Protein AF-A0A0E9Q7U7-F1 (afdb_monomer)

Mean predicted aligned error: 9.77 Å

Organism: Anguilla anguilla (NCBI:txid7936)

Radius of gyration: 26.44 Å; Cα contacts (8 Å, |Δi|>4): 20; chains: 1; bounding box: 48×31×67 Å

Structure (mmCIF, N/CA/C/O backbone):
data_AF-A0A0E9Q7U7-F1
#
_entry.id   AF-A0A0E9Q7U7-F1
#
loop_
_atom_site.group_PDB
_atom_site.id
_atom_site.type_symbol
_atom_site.label_atom_id
_atom_site.label_alt_id
_atom_site.label_comp_id
_atom_site.label_asym_id
_atom_site.label_entity_id
_atom_site.label_seq_id
_atom_site.pdbx_PDB_ins_code
_atom_site.Cartn_x
_atom_site.Cartn_y
_atom_site.Cartn_z
_atom_site.occupancy
_atom_site.B_iso_or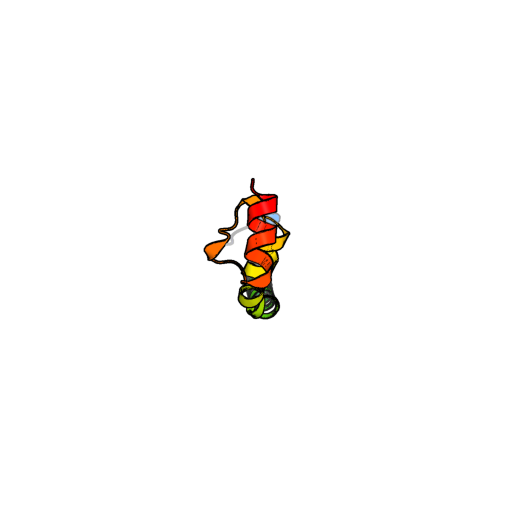_equiv
_atom_site.auth_seq_id
_atom_site.auth_comp_id
_atom_site.auth_asym_id
_atom_site.auth_atom_id
_atom_site.pdbx_PDB_model_num
ATOM 1 N N . MET A 1 1 ? 22.958 -20.313 -43.093 1.00 39.28 1 MET A N 1
ATOM 2 C CA . MET A 1 1 ? 23.093 -19.312 -42.009 1.00 39.28 1 MET A CA 1
ATOM 3 C C . MET A 1 1 ? 22.457 -18.019 -42.506 1.00 39.28 1 MET A C 1
ATOM 5 O O . MET A 1 1 ? 23.026 -17.380 -43.378 1.00 39.28 1 MET A O 1
ATOM 9 N N . SER A 1 2 ? 21.233 -17.693 -42.082 1.00 47.38 2 SER A N 1
ATOM 10 C CA . SER A 1 2 ? 20.528 -16.502 -42.584 1.00 47.38 2 SER A CA 1
ATOM 11 C C . SER A 1 2 ? 21.117 -15.242 -41.945 1.00 47.38 2 SER A C 1
ATOM 13 O O . SER A 1 2 ? 20.880 -14.997 -40.763 1.00 47.38 2 SER A O 1
ATOM 15 N N . ASN A 1 3 ? 21.861 -14.443 -42.714 1.00 56.94 3 ASN A N 1
ATOM 16 C CA . ASN A 1 3 ? 22.280 -13.096 -42.322 1.00 56.94 3 ASN A CA 1
ATOM 17 C C . ASN A 1 3 ? 21.031 -12.211 -42.225 1.00 56.94 3 ASN A C 1
ATOM 19 O O . ASN A 1 3 ? 20.544 -11.691 -43.226 1.00 56.94 3 ASN A O 1
ATOM 23 N N . LYS A 1 4 ? 20.464 -12.081 -41.022 1.00 62.47 4 LYS A N 1
ATOM 24 C CA . LYS A 1 4 ? 19.375 -11.134 -40.765 1.00 62.47 4 LYS A CA 1
ATOM 25 C C . LYS A 1 4 ? 19.965 -9.721 -40.804 1.00 62.47 4 LYS A C 1
ATOM 27 O O . LYS A 1 4 ? 20.494 -9.241 -39.807 1.00 62.47 4 LYS A O 1
ATOM 32 N N . SER A 1 5 ? 19.940 -9.095 -41.980 1.00 69.25 5 SER A N 1
ATOM 33 C CA . SER A 1 5 ? 20.336 -7.698 -42.157 1.00 69.25 5 SER A CA 1
ATOM 34 C C . SER A 1 5 ? 19.286 -6.792 -41.515 1.00 69.25 5 SER A C 1
ATOM 36 O O . SER A 1 5 ? 18.165 -6.684 -42.006 1.00 69.25 5 SER A O 1
ATOM 38 N N . PHE A 1 6 ? 19.646 -6.146 -40.406 1.00 70.12 6 PHE A N 1
ATOM 39 C CA . PHE A 1 6 ? 18.818 -5.141 -39.730 1.00 70.12 6 PHE A CA 1
ATOM 40 C C . PHE A 1 6 ? 19.143 -3.712 -40.195 1.00 70.12 6 PHE A C 1
ATOM 42 O O . PHE A 1 6 ? 18.792 -2.754 -39.516 1.00 70.12 6 P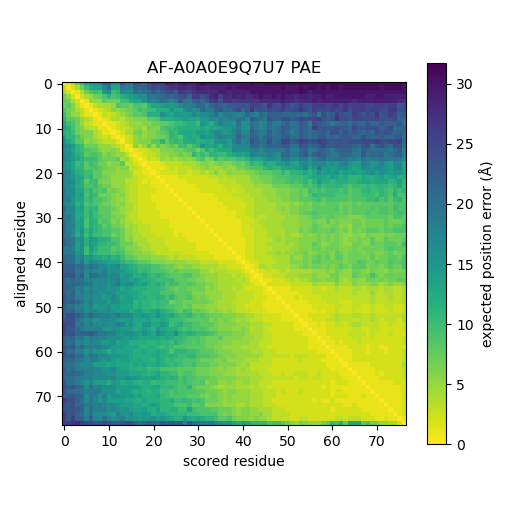HE A O 1
ATOM 49 N N . ALA A 1 7 ? 19.807 -3.550 -41.347 1.00 73.06 7 ALA A N 1
ATOM 50 C CA . ALA A 1 7 ? 20.258 -2.249 -41.854 1.00 73.06 7 ALA A CA 1
ATOM 51 C C . ALA A 1 7 ? 19.116 -1.227 -42.023 1.00 73.06 7 ALA A C 1
ATOM 53 O O . ALA A 1 7 ? 19.326 -0.032 -41.845 1.00 73.06 7 ALA A O 1
ATOM 54 N N . HIS A 1 8 ? 17.900 -1.699 -42.309 1.00 80.12 8 HIS A N 1
ATOM 55 C CA . HIS A 1 8 ? 16.703 -0.861 -42.446 1.00 80.12 8 HIS A CA 1
ATOM 56 C C . HIS A 1 8 ? 15.889 -0.732 -41.153 1.00 80.12 8 HIS A C 1
ATOM 58 O O . HIS A 1 8 ? 14.914 0.011 -41.111 1.00 80.12 8 HIS A O 1
ATOM 64 N N . PHE A 1 9 ? 16.293 -1.430 -40.088 1.00 76.31 9 PHE A N 1
ATOM 65 C CA . PHE A 1 9 ? 15.623 -1.406 -38.792 1.00 76.31 9 PHE A CA 1
ATOM 66 C C . PHE A 1 9 ? 16.634 -1.156 -37.664 1.00 76.31 9 PHE A C 1
ATOM 68 O O . PHE A 1 9 ? 16.924 -2.065 -36.879 1.00 76.31 9 PHE A O 1
ATOM 75 N N . PRO A 1 10 ? 17.163 0.077 -37.547 1.00 74.00 10 PRO A N 1
ATOM 76 C CA . PRO A 1 10 ? 18.185 0.416 -36.555 1.00 74.00 10 PRO A CA 1
ATOM 77 C C . PRO A 1 10 ? 17.759 0.070 -35.122 1.00 74.00 10 PRO A C 1
ATOM 79 O O . PRO A 1 10 ? 18.561 -0.416 -34.330 1.00 74.00 10 PRO A O 1
ATOM 82 N N . THR A 1 11 ? 16.470 0.218 -34.808 1.00 74.12 11 THR A N 1
ATOM 83 C CA . THR A 1 11 ? 15.888 -0.118 -33.499 1.00 74.12 11 THR A CA 1
ATOM 84 C C . THR A 1 11 ? 15.890 -1.623 -33.201 1.00 74.12 11 THR A C 1
ATOM 86 O O . THR A 1 11 ? 15.996 -2.024 -32.046 1.00 74.12 11 THR A O 1
ATOM 89 N N . LEU A 1 12 ? 15.816 -2.483 -34.222 1.00 70.38 12 LEU A N 1
ATOM 90 C CA . LEU A 1 12 ? 15.943 -3.936 -34.049 1.00 70.38 12 LEU A CA 1
ATOM 91 C C . LEU A 1 12 ? 17.408 -4.351 -33.828 1.00 70.38 12 LEU A C 1
ATOM 93 O O . LEU A 1 12 ? 17.670 -5.333 -33.134 1.00 70.38 12 LEU A O 1
ATOM 97 N N . ALA A 1 13 ? 18.378 -3.584 -34.337 1.00 70.62 13 ALA A N 1
ATOM 98 C CA . ALA A 1 13 ? 19.800 -3.847 -34.100 1.00 70.62 13 ALA A CA 1
ATOM 99 C C . ALA A 1 13 ? 20.197 -3.668 -32.617 1.00 70.62 13 ALA A C 1
ATOM 101 O O . ALA A 1 13 ? 21.035 -4.416 -32.111 1.00 70.62 13 ALA A O 1
ATOM 102 N N . VAL A 1 14 ? 19.535 -2.757 -31.892 1.00 71.88 14 VAL A N 1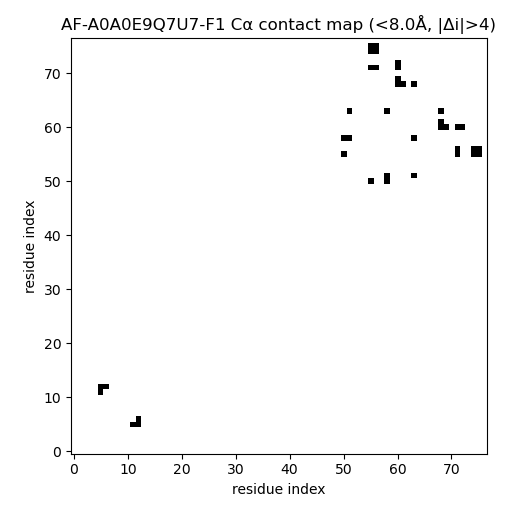
ATOM 103 C CA . VAL A 1 14 ? 19.704 -2.552 -30.436 1.00 71.88 14 VAL A CA 1
ATOM 104 C C . VAL A 1 14 ? 18.870 -3.513 -29.572 1.00 71.88 14 VAL A C 1
ATOM 106 O O . VAL A 1 14 ? 18.873 -3.430 -28.346 1.00 71.88 14 VAL A O 1
ATOM 109 N N . GLN A 1 15 ? 18.196 -4.513 -30.152 1.00 70.19 15 GLN A N 1
ATOM 110 C CA . GLN A 1 15 ? 17.311 -5.409 -29.393 1.00 70.19 15 GLN A CA 1
ATOM 111 C C . GLN A 1 15 ? 18.021 -6.263 -28.326 1.00 70.19 15 GLN A C 1
ATOM 113 O O . GLN A 1 15 ? 17.410 -6.628 -27.319 1.00 70.19 15 GLN A O 1
ATOM 118 N N . LYS A 1 16 ? 19.324 -6.543 -28.477 1.00 69.62 16 LYS A N 1
ATOM 119 C CA . LYS A 1 16 ? 20.120 -7.170 -27.402 1.00 69.62 16 LYS A CA 1
ATOM 120 C C . LYS A 1 16 ? 20.179 -6.286 -26.152 1.00 69.62 16 LYS A C 1
ATOM 122 O O . LYS A 1 16 ? 20.118 -6.799 -25.035 1.00 69.62 16 LYS A O 1
ATOM 127 N N . GLU A 1 17 ? 20.256 -4.970 -26.334 1.00 75.50 17 GLU A N 1
ATOM 128 C CA . GLU A 1 17 ? 20.198 -3.994 -25.245 1.00 75.50 17 GLU A CA 1
ATOM 129 C C . GLU A 1 17 ? 18.791 -3.939 -24.657 1.00 75.50 17 GLU A C 1
ATOM 131 O O . GLU A 1 17 ? 18.656 -3.956 -23.439 1.00 75.50 17 GLU A O 1
ATOM 136 N N . ALA A 1 18 ? 17.746 -3.999 -25.489 1.00 77.38 18 ALA A N 1
ATOM 137 C CA . ALA A 1 18 ? 16.362 -4.075 -25.020 1.00 77.38 18 ALA A CA 1
ATOM 138 C C . ALA A 1 18 ? 16.110 -5.309 -24.133 1.00 77.38 18 ALA A C 1
ATOM 140 O O . ALA A 1 18 ? 15.534 -5.179 -23.057 1.00 77.38 18 ALA A O 1
ATOM 141 N N . ALA A 1 19 ? 16.605 -6.491 -24.517 1.00 80.56 19 ALA A N 1
ATOM 142 C CA . ALA A 1 19 ? 16.482 -7.708 -23.710 1.00 80.56 19 ALA A CA 1
ATOM 143 C C . ALA A 1 19 ? 17.285 -7.631 -22.396 1.00 80.56 19 ALA A C 1
ATOM 145 O O . ALA A 1 19 ? 16.795 -8.017 -21.332 1.00 80.56 19 ALA A O 1
ATOM 146 N N . ARG A 1 20 ? 18.513 -7.093 -22.445 1.00 83.00 20 ARG A N 1
ATOM 147 C CA . ARG A 1 20 ? 19.332 -6.845 -21.247 1.00 83.00 20 ARG A CA 1
ATOM 148 C C . ARG A 1 20 ? 18.646 -5.859 -20.297 1.00 83.00 20 ARG A C 1
ATOM 150 O O . ARG A 1 20 ? 18.622 -6.092 -19.089 1.00 83.00 20 ARG A O 1
ATOM 157 N N . ASN A 1 21 ? 18.088 -4.784 -20.841 1.00 87.69 21 ASN A N 1
ATOM 158 C CA . ASN A 1 21 ? 17.382 -3.755 -20.091 1.00 87.69 21 ASN A CA 1
ATOM 159 C C . ASN A 1 21 ? 16.091 -4.308 -19.489 1.00 87.69 21 ASN A C 1
ATOM 161 O O . ASN A 1 21 ? 15.854 -4.088 -18.309 1.00 87.69 21 ASN A O 1
ATOM 165 N N . ALA A 1 22 ? 15.321 -5.103 -20.235 1.00 89.81 22 ALA A N 1
ATOM 166 C CA . ALA A 1 22 ? 14.139 -5.784 -19.715 1.00 89.81 22 ALA A CA 1
ATOM 167 C C . ALA A 1 22 ? 14.487 -6.643 -18.491 1.00 89.81 22 ALA A C 1
ATOM 169 O O . ALA A 1 22 ? 13.893 -6.463 -17.434 1.00 89.81 22 ALA A O 1
ATOM 170 N N . LYS A 1 23 ? 15.528 -7.486 -18.574 1.00 92.06 23 LYS A N 1
ATOM 171 C CA . LYS A 1 23 ? 15.982 -8.289 -17.424 1.00 92.06 23 LYS A CA 1
ATOM 172 C C . LYS A 1 23 ? 16.407 -7.423 -16.232 1.00 92.06 23 LYS A C 1
ATOM 174 O O . LYS A 1 23 ? 16.094 -7.760 -15.092 1.00 92.06 23 LYS A O 1
ATOM 179 N N . LYS A 1 24 ? 17.120 -6.318 -16.486 1.00 94.88 24 LYS A N 1
ATOM 180 C CA . LYS A 1 24 ? 17.506 -5.351 -15.446 1.00 94.88 24 LYS A CA 1
ATOM 181 C C . LYS A 1 24 ? 16.268 -4.765 -14.766 1.00 94.88 24 LYS A C 1
ATOM 183 O O . LYS A 1 24 ? 16.208 -4.775 -13.543 1.00 94.88 24 LYS A O 1
ATOM 188 N N . TYR A 1 25 ? 15.302 -4.278 -15.539 1.00 95.81 25 TYR A N 1
ATOM 189 C CA . TYR A 1 25 ? 14.100 -3.648 -15.003 1.00 95.81 25 TYR A CA 1
ATOM 190 C C . TYR A 1 25 ? 13.201 -4.638 -14.271 1.00 95.81 25 TYR A C 1
ATOM 192 O O . TYR A 1 25 ? 12.729 -4.297 -13.196 1.00 95.81 25 TYR A O 1
ATOM 200 N N . CYS A 1 26 ? 13.037 -5.868 -14.770 1.00 96.62 26 CYS A N 1
ATOM 201 C CA . CYS A 1 26 ? 12.331 -6.923 -14.038 1.00 96.62 26 CYS A CA 1
ATOM 202 C C . CYS A 1 26 ? 12.944 -7.129 -12.651 1.00 96.62 26 CYS A C 1
ATOM 204 O O . CYS A 1 26 ? 12.237 -7.035 -11.656 1.00 96.62 26 CYS A O 1
ATOM 206 N N . LYS A 1 27 ? 14.274 -7.286 -12.572 1.00 96.88 27 LYS A N 1
ATOM 207 C CA . LYS A 1 27 ? 14.954 -7.410 -11.279 1.00 96.88 27 LYS A CA 1
ATOM 208 C C . LYS A 1 27 ? 14.728 -6.179 -10.393 1.00 96.88 27 LYS A C 1
ATOM 210 O O . LYS A 1 27 ? 14.429 -6.328 -9.218 1.00 96.88 27 LYS A O 1
ATOM 215 N N . SER A 1 28 ? 14.863 -4.971 -10.942 1.00 97.75 28 SER A N 1
ATOM 216 C CA . SER A 1 28 ? 14.639 -3.742 -10.173 1.00 97.75 28 SER A CA 1
ATOM 217 C C . SER A 1 28 ? 13.207 -3.623 -9.644 1.00 97.75 28 SER A C 1
ATOM 219 O O . SER A 1 28 ? 13.024 -3.129 -8.537 1.00 97.75 28 SER A O 1
ATOM 221 N N . LEU A 1 29 ? 12.207 -4.078 -10.403 1.00 98.12 29 LEU A N 1
ATOM 222 C CA . LEU A 1 29 ? 10.813 -4.118 -9.961 1.00 98.12 29 LEU A CA 1
ATOM 223 C C . LEU A 1 29 ? 10.603 -5.163 -8.860 1.00 98.12 29 LEU A C 1
ATOM 225 O O . LEU A 1 29 ? 9.954 -4.856 -7.864 1.00 98.12 29 LEU A O 1
ATOM 229 N N . ASP A 1 30 ? 11.196 -6.351 -8.996 1.00 98.12 30 ASP A N 1
ATOM 230 C CA . ASP A 1 30 ? 11.133 -7.394 -7.967 1.00 98.12 30 ASP A CA 1
ATOM 231 C C . ASP A 1 30 ? 11.779 -6.928 -6.654 1.00 98.12 30 ASP A C 1
ATOM 233 O O . ASP A 1 30 ? 11.209 -7.111 -5.576 1.00 98.12 30 ASP A O 1
ATOM 237 N N . ASP A 1 31 ? 12.953 -6.297 -6.739 1.00 98.19 31 ASP A N 1
ATOM 238 C CA . ASP A 1 31 ? 13.671 -5.741 -5.589 1.00 98.19 31 ASP A CA 1
ATOM 239 C C . ASP A 1 31 ? 12.854 -4.611 -4.931 1.00 98.19 31 ASP A C 1
ATOM 241 O O . ASP A 1 31 ? 12.710 -4.583 -3.707 1.00 98.19 31 ASP A O 1
ATOM 245 N N . LEU A 1 32 ? 12.256 -3.716 -5.730 1.00 98.00 32 LEU A N 1
ATOM 246 C CA . LEU A 1 32 ? 11.384 -2.645 -5.238 1.00 98.00 32 LEU A CA 1
ATOM 247 C C . LEU A 1 32 ? 10.149 -3.202 -4.523 1.00 98.00 32 LEU A C 1
ATOM 249 O O . LEU A 1 32 ? 9.813 -2.734 -3.437 1.00 98.00 32 LEU A O 1
ATOM 253 N N . HIS A 1 33 ? 9.490 -4.204 -5.104 1.00 96.81 33 HIS A N 1
ATOM 254 C CA . HIS A 1 33 ? 8.313 -4.829 -4.507 1.00 96.81 33 HIS A CA 1
ATOM 255 C C . HIS A 1 33 ? 8.648 -5.499 -3.168 1.00 96.81 33 HIS A C 1
ATOM 257 O O . HIS A 1 33 ? 7.931 -5.313 -2.186 1.00 96.81 33 HIS A O 1
ATOM 263 N N . ARG A 1 34 ? 9.777 -6.218 -3.092 1.00 97.00 34 ARG A N 1
ATOM 264 C CA . ARG A 1 34 ? 10.261 -6.813 -1.835 1.00 97.00 34 ARG A CA 1
ATOM 265 C C . ARG A 1 34 ? 10.545 -5.758 -0.775 1.00 97.00 34 ARG A C 1
ATOM 267 O O . ARG A 1 34 ? 10.157 -5.941 0.374 1.00 97.00 34 ARG A O 1
A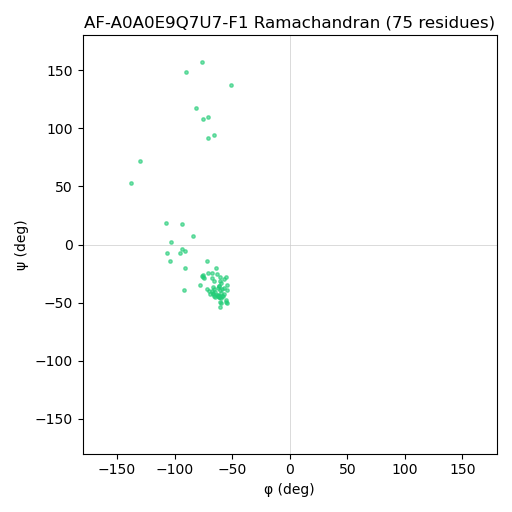TOM 274 N N . GLU A 1 35 ? 11.210 -4.667 -1.145 1.00 97.25 35 GLU A N 1
ATOM 275 C CA . GLU A 1 35 ? 11.502 -3.580 -0.210 1.00 97.25 35 GLU A CA 1
ATOM 276 C C . GLU A 1 35 ? 10.237 -2.863 0.260 1.00 97.25 35 GLU A C 1
ATOM 278 O O . GLU A 1 35 ? 10.141 -2.536 1.441 1.00 97.25 35 GLU A O 1
ATOM 283 N N . PHE A 1 36 ? 9.254 -2.662 -0.621 1.00 95.06 36 PHE A N 1
ATOM 284 C CA . PHE A 1 36 ? 7.953 -2.116 -0.242 1.00 95.06 36 PHE A CA 1
ATOM 285 C C . PHE A 1 36 ? 7.272 -3.033 0.778 1.00 95.06 36 PHE A C 1
ATOM 287 O O . PHE A 1 36 ? 6.982 -2.607 1.891 1.00 95.06 36 PHE A O 1
ATOM 294 N N . PHE A 1 37 ? 7.134 -4.321 0.462 1.00 93.44 37 PHE A N 1
ATOM 295 C CA . PHE A 1 37 ? 6.544 -5.289 1.383 1.00 93.44 37 PHE A CA 1
ATOM 296 C C . PHE A 1 37 ? 7.286 -5.345 2.727 1.00 93.44 37 PHE A C 1
ATOM 298 O O . PHE A 1 37 ? 6.659 -5.354 3.777 1.00 93.44 37 PHE A O 1
ATOM 305 N N . ARG A 1 38 ? 8.626 -5.324 2.721 1.00 94.19 38 ARG A N 1
ATOM 306 C CA . ARG A 1 38 ? 9.443 -5.340 3.945 1.00 94.19 38 ARG A CA 1
ATOM 307 C C . ARG A 1 38 ? 9.249 -4.090 4.802 1.00 94.19 38 ARG A C 1
ATOM 309 O O . ARG A 1 38 ? 9.239 -4.203 6.021 1.00 94.19 38 ARG A O 1
ATOM 316 N N . ARG A 1 39 ? 9.165 -2.906 4.189 1.00 93.00 39 ARG A N 1
ATOM 317 C CA . ARG A 1 39 ? 9.012 -1.627 4.905 1.00 93.00 39 ARG A CA 1
ATOM 318 C C . ARG A 1 39 ? 7.610 -1.416 5.455 1.00 93.00 39 ARG A C 1
ATOM 320 O O . ARG A 1 39 ? 7.478 -0.711 6.440 1.00 93.00 39 ARG A O 1
ATOM 327 N N . PHE A 1 40 ? 6.612 -2.000 4.804 1.00 90.00 40 PHE A N 1
ATOM 328 C CA . PHE A 1 40 ? 5.209 -1.903 5.188 1.00 90.00 40 PHE A CA 1
ATOM 329 C C . PHE A 1 40 ? 4.688 -3.218 5.789 1.00 90.00 40 PHE A C 1
ATOM 331 O O . PHE A 1 40 ? 3.482 -3.424 5.858 1.00 90.00 40 PHE A O 1
ATOM 338 N N . CYS A 1 41 ? 5.563 -4.126 6.236 1.00 88.62 41 CYS A N 1
ATOM 339 C CA . CYS A 1 41 ? 5.127 -5.410 6.799 1.00 88.62 41 CYS A CA 1
ATOM 340 C C . CYS A 1 41 ? 4.396 -5.245 8.138 1.00 88.62 41 CYS A C 1
ATOM 342 O O . CYS A 1 41 ? 3.599 -6.089 8.532 1.00 88.62 41 CYS A O 1
ATOM 344 N N . ASP A 1 42 ? 4.669 -4.156 8.848 1.00 88.38 42 ASP A N 1
ATOM 345 C CA . ASP A 1 42 ? 3.982 -3.738 10.059 1.00 88.38 42 ASP A CA 1
ATOM 346 C C . ASP A 1 42 ? 2.791 -2.818 9.774 1.00 88.38 42 ASP A C 1
ATOM 348 O O . ASP A 1 42 ? 2.031 -2.531 10.698 1.00 88.38 42 ASP A O 1
ATOM 352 N N . PHE A 1 43 ? 2.580 -2.411 8.517 1.00 87.94 43 PHE A N 1
ATOM 353 C CA . PHE A 1 43 ? 1.468 -1.547 8.137 1.00 87.94 43 PHE A CA 1
ATOM 354 C C . PHE A 1 43 ? 0.125 -2.185 8.495 1.00 87.94 43 PHE A C 1
ATOM 356 O O . PHE A 1 43 ? -0.741 -1.505 9.026 1.00 87.94 43 PHE A O 1
ATOM 363 N N . GLU A 1 44 ? -0.017 -3.504 8.337 1.00 82.19 44 GLU A N 1
ATOM 364 C CA . GLU A 1 44 ? -1.220 -4.242 8.757 1.00 82.19 44 GLU A CA 1
ATOM 365 C C . GLU A 1 44 ? -1.564 -4.041 10.243 1.00 82.19 44 GLU A C 1
ATOM 367 O O . GLU A 1 44 ? -2.732 -4.096 10.625 1.00 82.19 44 GLU A O 1
ATOM 372 N N . LYS A 1 45 ? -0.565 -3.775 11.096 1.00 85.81 45 LYS A N 1
ATOM 373 C CA . LYS A 1 45 ? -0.781 -3.533 12.530 1.00 85.81 45 LYS A CA 1
ATOM 374 C C . LYS A 1 4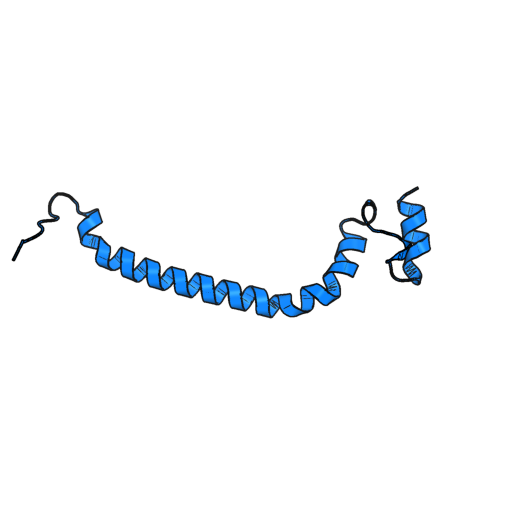5 ? -1.356 -2.149 12.808 1.00 85.81 45 LYS A C 1
ATOM 376 O O . LYS A 1 45 ? -2.028 -1.981 13.820 1.00 85.81 45 LYS A O 1
ATOM 381 N N . ILE A 1 46 ? -1.072 -1.175 11.944 1.00 88.44 46 ILE A N 1
ATOM 382 C CA . ILE A 1 46 ? -1.526 0.212 12.095 1.00 88.44 46 ILE A CA 1
ATOM 383 C C . ILE A 1 46 ? -2.678 0.563 11.157 1.00 88.44 46 ILE A C 1
ATOM 385 O O . ILE A 1 46 ? -3.325 1.576 11.388 1.00 88.44 46 ILE A O 1
ATOM 389 N N . ASP A 1 47 ? -2.956 -0.254 10.139 1.00 89.75 47 ASP A N 1
ATOM 390 C CA . ASP A 1 47 ? -3.954 0.025 9.103 1.00 89.75 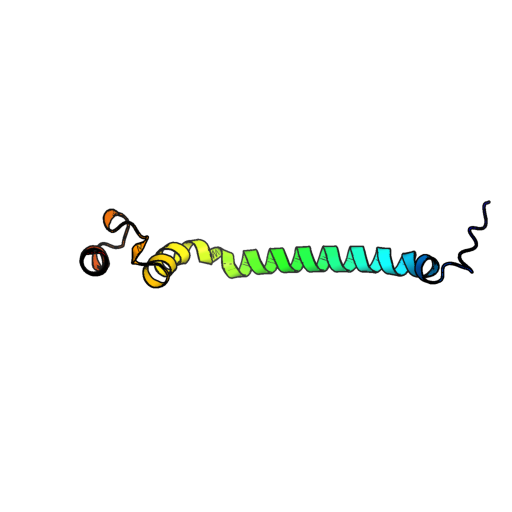47 ASP A CA 1
ATOM 391 C C . ASP A 1 47 ? -5.322 0.315 9.719 1.00 89.75 47 ASP A C 1
ATOM 393 O O . ASP A 1 47 ? -5.898 1.362 9.455 1.00 89.75 47 ASP A O 1
ATOM 397 N N . LYS A 1 48 ? -5.787 -0.517 10.660 1.00 86.81 48 LYS A N 1
ATOM 398 C CA . LYS A 1 48 ? -7.058 -0.281 11.368 1.00 86.81 48 LYS A CA 1
ATOM 399 C C . LYS A 1 48 ? -7.094 1.066 12.095 1.00 86.81 48 LYS A C 1
ATOM 401 O O . LYS A 1 48 ? -8.085 1.785 12.011 1.00 86.81 48 LYS A O 1
ATOM 406 N N . SER A 1 49 ? -6.013 1.425 12.786 1.00 89.94 49 SER A N 1
ATOM 407 C CA . SER A 1 49 ? -5.898 2.727 13.451 1.0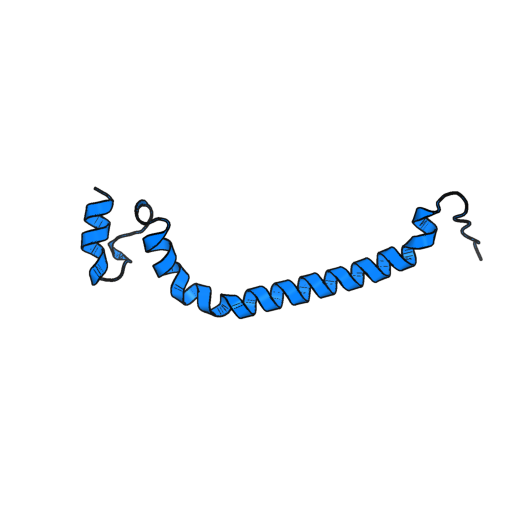0 89.94 49 SER A CA 1
ATOM 408 C C . SER A 1 49 ? -5.850 3.875 12.443 1.00 89.94 49 SER A C 1
ATOM 410 O O . SER A 1 49 ? -6.431 4.927 12.684 1.00 89.94 49 SER A O 1
ATOM 412 N N . LEU A 1 50 ? -5.195 3.674 11.299 1.00 91.69 50 LEU A N 1
ATOM 413 C CA . LEU A 1 50 ? -5.145 4.649 10.217 1.00 91.69 50 LEU A CA 1
ATOM 414 C C . LEU A 1 50 ? -6.533 4.874 9.613 1.00 91.69 50 LEU A C 1
ATOM 416 O O . LEU A 1 50 ? -6.926 6.023 9.444 1.00 91.69 50 LEU A O 1
ATOM 420 N N . GLN A 1 51 ? -7.283 3.800 9.353 1.00 92.69 51 GLN A N 1
ATOM 421 C CA . GLN A 1 51 ? -8.640 3.843 8.804 1.00 92.69 51 GLN A CA 1
ATOM 422 C C . GLN A 1 51 ? -9.619 4.586 9.718 1.00 92.69 51 GLN A C 1
ATOM 424 O O . GLN A 1 51 ? -10.467 5.324 9.217 1.00 92.69 51 GLN A O 1
ATOM 429 N N . LEU A 1 52 ? -9.468 4.460 11.044 1.00 92.94 52 LEU A N 1
ATOM 430 C CA . LEU A 1 52 ? -10.247 5.238 12.017 1.00 92.94 52 LEU A CA 1
ATOM 431 C C . LEU A 1 52 ? -10.048 6.746 11.851 1.00 92.94 52 LEU A C 1
ATOM 433 O O . LEU A 1 52 ? -10.989 7.502 12.054 1.00 92.94 52 LEU A O 1
ATOM 437 N N . VAL A 1 53 ? -8.857 7.192 11.448 1.00 90.25 53 VAL A N 1
ATOM 438 C CA . VAL A 1 53 ? -8.563 8.621 11.263 1.00 90.25 53 VAL A CA 1
ATOM 439 C C . VAL A 1 53 ? -8.836 9.080 9.829 1.00 90.25 53 VAL A C 1
ATOM 441 O O . VAL A 1 53 ? -9.338 10.181 9.621 1.00 90.25 53 VAL A O 1
ATOM 444 N N . SER A 1 54 ? -8.511 8.263 8.823 1.00 93.69 54 SER A N 1
ATOM 445 C CA . SER A 1 54 ? -8.657 8.642 7.414 1.00 93.69 54 SER A CA 1
ATOM 446 C C . SER A 1 54 ? -10.097 8.553 6.919 1.00 93.69 54 SER A C 1
ATOM 448 O O . SER A 1 54 ? -10.506 9.356 6.084 1.00 93.69 54 SER A O 1
ATOM 450 N N . CYS A 1 55 ? -10.852 7.574 7.419 1.00 94.00 55 CYS A N 1
ATOM 451 C CA . CYS A 1 55 ? -12.207 7.261 6.978 1.00 94.00 55 CYS A CA 1
ATOM 452 C C . CYS A 1 55 ? -13.137 6.961 8.175 1.00 94.00 55 CYS A C 1
ATOM 454 O O . CYS A 1 55 ? -13.788 5.914 8.177 1.00 94.00 55 CYS A O 1
ATOM 456 N N . PRO A 1 56 ? -13.229 7.841 9.193 1.00 92.94 56 PRO A N 1
ATOM 457 C CA . PRO A 1 56 ? -13.959 7.564 10.438 1.00 92.94 56 PRO A CA 1
ATOM 458 C C . PRO A 1 56 ? -15.435 7.215 10.211 1.00 92.94 56 PRO A C 1
ATOM 460 O O . PRO A 1 56 ? -15.987 6.334 10.863 1.00 92.94 56 PRO A O 1
ATOM 463 N N . LEU A 1 57 ? -16.070 7.875 9.241 1.00 94.06 57 LEU A N 1
ATOM 464 C CA . LEU A 1 57 ? -17.496 7.712 8.948 1.00 94.06 57 LEU A CA 1
ATOM 465 C C . LEU A 1 57 ? -17.852 6.370 8.296 1.00 94.06 57 LEU A C 1
ATOM 467 O O . LEU A 1 57 ? -19.024 6.025 8.210 1.00 94.06 57 LEU A O 1
ATOM 471 N N . SER A 1 58 ? -16.858 5.629 7.802 1.00 93.25 58 SER A N 1
ATOM 472 C CA . SER A 1 58 ? -17.062 4.312 7.197 1.00 93.25 58 SER A CA 1
ATOM 473 C C . SER A 1 58 ? -16.653 3.162 8.116 1.00 93.25 58 SER A C 1
ATOM 475 O O . SER A 1 58 ? -16.663 2.015 7.673 1.00 93.25 58 SER A O 1
ATOM 477 N N . GLN A 1 59 ? -16.212 3.454 9.342 1.00 94.62 59 GLN A N 1
ATOM 478 C CA . GLN A 1 59 ? -15.791 2.437 10.301 1.00 94.62 59 GLN A CA 1
ATOM 479 C C . GLN A 1 59 ? -16.966 1.980 11.166 1.00 94.6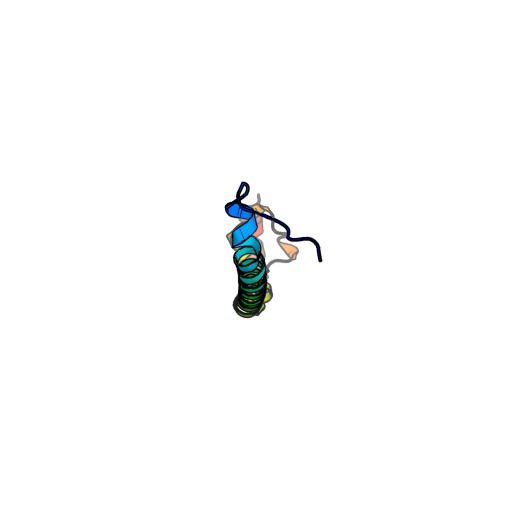2 59 GLN A C 1
ATOM 481 O O . GLN A 1 59 ? -17.855 2.765 11.475 1.00 94.62 59 GLN A O 1
ATOM 486 N N . ASP A 1 60 ? -16.938 0.719 11.587 1.00 95.06 60 ASP A N 1
ATOM 487 C CA . ASP A 1 60 ? -17.895 0.160 12.542 1.00 95.06 60 ASP A CA 1
ATOM 488 C C . ASP A 1 60 ? -17.483 0.530 13.982 1.00 95.06 60 ASP A C 1
ATOM 490 O O . ASP A 1 60 ? -16.406 0.102 14.424 1.00 95.06 60 ASP A O 1
ATOM 494 N N . PRO A 1 61 ? -18.301 1.299 14.730 1.00 94.38 61 PRO A N 1
ATOM 495 C CA . PRO A 1 61 ? -17.988 1.659 16.107 1.00 94.38 61 PRO A CA 1
ATOM 496 C C . PRO A 1 61 ? -17.845 0.474 17.058 1.00 94.38 61 PRO A C 1
ATOM 498 O O . PRO A 1 61 ? -17.066 0.569 18.002 1.00 94.38 61 PRO A O 1
ATOM 501 N N . GLU A 1 62 ? -18.506 -0.659 16.811 1.00 94.31 62 GLU A N 1
ATOM 502 C CA . GLU A 1 62 ? -18.389 -1.833 17.687 1.00 94.31 62 GLU A CA 1
ATOM 503 C C . GLU A 1 62 ? -17.013 -2.509 17.582 1.00 94.31 62 GLU A C 1
ATOM 505 O O . GLU A 1 62 ? -16.557 -3.167 18.521 1.00 94.31 62 GLU A O 1
ATOM 510 N N . LEU A 1 63 ? -16.324 -2.326 16.451 1.00 93.31 63 LEU A N 1
ATOM 511 C CA . LEU A 1 63 ? -15.006 -2.905 16.181 1.00 93.31 63 LEU A CA 1
ATOM 512 C C . LEU A 1 63 ? -13.847 -1.951 16.509 1.00 93.31 63 LEU A C 1
ATOM 514 O O . LEU A 1 63 ? -12.681 -2.357 16.439 1.00 93.31 63 LEU A O 1
ATOM 518 N N . ALA A 1 64 ? -14.145 -0.697 16.851 1.00 93.19 64 ALA A N 1
ATOM 519 C CA . ALA A 1 64 ? -13.154 0.296 17.246 1.00 93.19 64 ALA A CA 1
ATOM 520 C C . ALA A 1 64 ? -12.645 0.057 18.687 1.00 93.19 64 ALA A C 1
ATOM 522 O O . ALA A 1 64 ? -13.343 -0.571 19.492 1.00 93.19 64 ALA A O 1
ATOM 523 N N . PRO A 1 65 ? -11.443 0.560 19.046 1.00 94.31 65 PRO A N 1
ATOM 524 C CA . PRO A 1 65 ? -10.968 0.582 20.430 1.00 94.31 65 PRO A CA 1
ATOM 525 C C . PRO A 1 65 ? -12.007 1.204 21.362 1.00 94.31 65 PRO A C 1
ATOM 527 O O . PRO A 1 65 ? -12.608 2.220 21.013 1.00 94.31 65 PRO A O 1
ATOM 530 N N . GLN A 1 66 ? -12.209 0.600 22.536 1.00 95.56 66 GLN A N 1
ATOM 531 C CA . GLN A 1 66 ? -13.298 0.944 23.456 1.00 95.56 66 GLN A CA 1
ATOM 532 C C . GLN A 1 66 ? -13.313 2.436 23.816 1.00 95.56 66 GLN A C 1
ATOM 534 O O . GLN A 1 66 ? -14.370 3.058 23.883 1.00 95.56 66 GLN A O 1
ATOM 539 N N . GLU A 1 67 ? -12.130 3.011 24.004 1.00 94.81 67 GLU A N 1
ATOM 540 C CA . GLU A 1 67 ? -11.915 4.418 24.318 1.00 94.81 67 GLU A CA 1
ATOM 541 C C . GLU A 1 67 ? -12.369 5.388 23.212 1.00 94.81 67 GLU A C 1
ATOM 543 O O . GLU A 1 67 ? -12.628 6.546 23.516 1.00 94.81 67 GLU A O 1
ATOM 548 N N . LEU A 1 68 ? -12.509 4.930 21.962 1.00 94.19 68 LEU A N 1
ATOM 549 C CA . LEU A 1 68 ? -12.905 5.752 20.811 1.00 94.19 68 LEU A CA 1
ATOM 550 C C . LEU A 1 68 ? -14.341 5.490 20.334 1.00 94.19 68 LEU A C 1
ATOM 552 O O . LEU A 1 68 ? -14.824 6.203 19.459 1.00 94.19 68 LEU A O 1
ATOM 556 N N . GLN A 1 69 ? -15.039 4.481 20.867 1.00 95.75 69 GLN A N 1
ATOM 557 C CA . GLN A 1 69 ? -16.346 4.069 20.332 1.00 95.75 69 GLN A CA 1
ATOM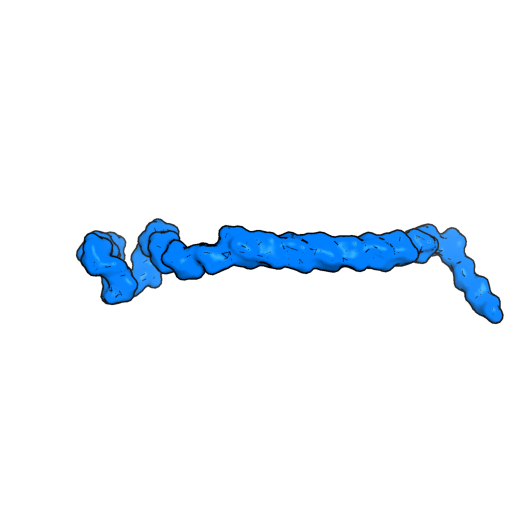 558 C C . GLN A 1 69 ? -17.400 5.174 20.443 1.00 95.75 69 GLN A C 1
ATOM 560 O O . GLN A 1 69 ? -18.110 5.434 19.477 1.00 95.75 69 GLN A O 1
ATOM 565 N N . LEU A 1 70 ? -17.481 5.852 21.595 1.00 96.62 70 LEU A N 1
ATOM 566 C CA . LEU A 1 70 ? -18.443 6.941 21.805 1.00 96.62 70 LEU A CA 1
ATOM 567 C C . LEU A 1 70 ? -18.147 8.138 20.897 1.00 96.62 70 LEU A C 1
ATOM 569 O O . LEU A 1 70 ? -19.057 8.649 20.258 1.00 96.62 70 LEU A O 1
ATOM 573 N N . GLU A 1 71 ? -16.874 8.524 20.777 1.00 94.38 71 GLU A N 1
ATOM 574 C CA . GLU A 1 71 ? -16.454 9.613 19.885 1.00 94.38 71 GLU A CA 1
ATOM 575 C C . GLU A 1 71 ? -16.793 9.302 18.423 1.00 94.38 71 GLU A C 1
ATOM 577 O O . GLU A 1 71 ? -17.215 10.181 17.673 1.00 94.38 71 GLU A O 1
ATOM 582 N N . LEU A 1 72 ? -16.630 8.041 18.015 1.00 95.31 72 LEU A N 1
ATOM 583 C CA . LEU A 1 72 ? -16.928 7.609 16.658 1.00 95.31 72 LEU A CA 1
ATOM 584 C C . LEU A 1 72 ? -18.436 7.563 16.380 1.00 95.31 72 LEU A C 1
ATOM 586 O O . LEU A 1 72 ? -18.851 7.954 15.292 1.00 95.31 72 LEU A O 1
ATOM 590 N N . ILE A 1 73 ? -19.249 7.131 17.351 1.00 95.75 73 ILE A N 1
ATOM 591 C CA . ILE A 1 73 ? -20.718 7.191 17.270 1.00 95.75 73 ILE A CA 1
ATOM 592 C C . ILE A 1 73 ? -21.165 8.646 17.127 1.00 95.75 73 ILE A C 1
ATOM 594 O O . ILE A 1 73 ? -21.911 8.961 16.204 1.00 95.75 73 ILE A O 1
ATOM 598 N N . ASP A 1 74 ? -20.664 9.533 17.986 1.00 96.06 74 ASP A N 1
ATOM 599 C CA . ASP A 1 74 ? -21.005 10.958 17.959 1.00 96.06 74 ASP A CA 1
ATOM 600 C C . ASP A 1 74 ? -20.607 11.626 16.634 1.00 96.06 74 ASP A C 1
ATOM 602 O O . ASP A 1 74 ? -21.270 12.553 16.183 1.00 96.06 74 ASP A O 1
ATOM 606 N N . LEU A 1 75 ? -19.531 11.165 15.990 1.00 94.56 75 LEU A N 1
ATOM 607 C CA . LEU A 1 75 ? -19.085 11.694 14.700 1.00 94.56 75 LEU A CA 1
ATOM 608 C C . LEU A 1 75 ? -19.952 11.221 13.518 1.00 94.56 75 LEU A C 1
ATOM 610 O O . LEU A 1 75 ? -19.979 11.888 12.483 1.00 94.56 75 LEU A O 1
ATOM 614 N N . GLN A 1 76 ? -20.610 10.065 13.636 1.00 92.19 76 GLN A N 1
ATOM 615 C CA . GLN A 1 76 ? -21.402 9.444 12.567 1.00 92.19 76 GLN A CA 1
ATOM 616 C C . GLN A 1 76 ? -22.886 9.846 12.564 1.00 92.19 76 GLN A C 1
ATOM 618 O O . GLN A 1 76 ? -23.538 9.688 11.527 1.00 92.19 76 GLN A O 1
ATOM 623 N N . TYR A 1 77 ? -23.411 10.342 13.688 1.00 85.69 77 TYR A N 1
ATOM 624 C CA . TYR A 1 77 ? -24.812 10.746 13.876 1.00 85.69 77 TYR A CA 1
ATOM 625 C C . TYR A 1 77 ? -25.008 12.266 13.826 1.00 85.69 77 TYR A C 1
ATOM 627 O O . TYR A 1 77 ? -26.060 12.687 13.287 1.00 85.69 77 TYR A O 1
#

Solvent-accessible surface area (backbone atoms only — not comparable to full-atom values): 4689 Å² total; per-residue (Å²): 133,85,83,82,78,44,86,92,37,64,74,64,65,46,40,68,56,51,55,53,48,49,56,51,50,52,50,52,49,53,53,48,52,51,49,50,50,65,75,46,62,64,41,76,78,45,44,67,64,47,42,52,72,77,43,48,81,79,55,61,45,88,79,42,61,78,92,47,22,65,61,46,49,66,73,65,108

pLDDT: mean 87.09, std 12.07, range [39.28, 98.19]

Foldseek 3Di:
DDPPDCVVPVVVVCVVVVVVVVVVVVVVVVVVVVVVCVVCVCVVVCVVVVCCVPPLLPDDLVPDDPVCSVVSVVVND

Secondary structure (DSSP, 8-state):
------TT-HHHHTHHHHHHHHHHHHHHHHHHHHHHHHHTTTHHHHHHHHHHHHSGGGS-GGGS-HHHHHHHHHHH-

Sequence (77 aa):
MSNKSFAHFPTLAVQKEAARNAKKYCKSLDDLHREFFRRFCDFEKIDKSLQLVSCPLSQDPELAPQELQLELIDLQY